Protein AF-A0A2X1ICS5-F1 (afdb_monomer_lite)

Sequence (88 aa):
MSQLKKLFPNVKFVGIDIGQDKTQWRKQISNTDWTDQYHSINFIDLSQKFLINNINKSVIIDKNGRIISAFEDIFSPNLEKILLSKES

Organism: Capnocytophaga ochracea (NCBI:txid1018)

Secondary structure (DSSP, 8-state):
-HHHHHH-TTS---EEE--S-HHHHHHHHTTSS---EEE-S-HHHHHHHTT-SSTTEEEEE-TTS-EEEEEEETTSHHHHHHHHTT--

Radius of gyration: 13.86 Å; chains: 1; bounding box: 34×22×33 Å

Foldseek 3Di:
DVVVCVVQVVDDDAAEALDPDPPVVCVVCVVDPDPRYYYDPDNVVVCVVLVPPDDQWDFDADPVRHTPDRGDGVPDPVVVVSSVVRVD

InterPro domains:
  IPR012336 Thioredoxin-like fold [PF13905] (3-67)

Structure (mmCIF, N/CA/C/O backbone):
data_AF-A0A2X1ICS5-F1
#
_entry.id   AF-A0A2X1ICS5-F1
#
loop_
_atom_site.group_PDB
_atom_site.id
_atom_site.type_symbol
_atom_site.label_atom_id
_atom_site.label_alt_id
_atom_site.label_comp_id
_atom_site.label_asym_id
_atom_site.label_entity_id
_atom_site.label_seq_id
_atom_site.pdbx_PDB_ins_code
_atom_site.Cartn_x
_atom_site.Cartn_y
_atom_site.Cartn_z
_atom_site.occupancy
_atom_site.B_iso_or_equiv
_atom_site.auth_seq_id
_atom_site.auth_comp_id
_atom_site.auth_asym_id
_atom_site.auth_atom_id
_atom_site.pdbx_PDB_model_num
ATOM 1 N N . MET A 1 1 ? 3.708 2.225 7.093 1.00 64.19 1 MET A N 1
ATOM 2 C CA . MET A 1 1 ? 2.740 1.133 6.836 1.00 64.19 1 MET A CA 1
ATOM 3 C C . MET A 1 1 ? 2.876 -0.057 7.815 1.00 64.19 1 MET A C 1
ATOM 5 O O . MET A 1 1 ? 1.868 -0.679 8.118 1.00 64.19 1 MET A O 1
ATOM 9 N N . SER A 1 2 ? 4.033 -0.301 8.459 1.00 74.44 2 SER A N 1
ATOM 10 C CA . SER A 1 2 ? 4.117 -1.203 9.636 1.00 74.44 2 SER A CA 1
ATOM 11 C C . SER A 1 2 ? 3.220 -0.767 10.808 1.00 74.44 2 SER A C 1
ATOM 13 O O . SER A 1 2 ? 2.653 -1.610 11.493 1.00 74.44 2 SER A O 1
ATOM 15 N N . GLN A 1 3 ? 3.047 0.542 11.009 1.00 82.06 3 GLN A N 1
ATOM 16 C CA . GLN A 1 3 ? 2.131 1.109 12.005 1.00 82.06 3 GLN A CA 1
ATOM 17 C C . GLN A 1 3 ? 0.651 0.855 11.671 1.00 82.06 3 GLN A C 1
ATOM 19 O O . GLN A 1 3 ? -0.081 0.389 12.535 1.00 82.06 3 GLN A O 1
ATOM 24 N N . LEU A 1 4 ? 0.225 1.070 10.419 1.00 82.50 4 LEU A N 1
ATOM 25 C CA . LEU A 1 4 ? -1.162 0.830 9.987 1.00 82.50 4 LEU A CA 1
ATOM 26 C C . LEU A 1 4 ? -1.586 -0.632 10.178 1.00 82.50 4 LEU A C 1
ATOM 28 O O . LEU A 1 4 ? -2.672 -0.885 10.677 1.00 82.50 4 LEU A O 1
ATOM 32 N N . LYS A 1 5 ? -0.705 -1.597 9.888 1.00 82.50 5 LYS A N 1
ATOM 33 C CA . LYS A 1 5 ? -0.976 -3.021 10.157 1.00 82.50 5 LYS A CA 1
ATOM 34 C C . LYS A 1 5 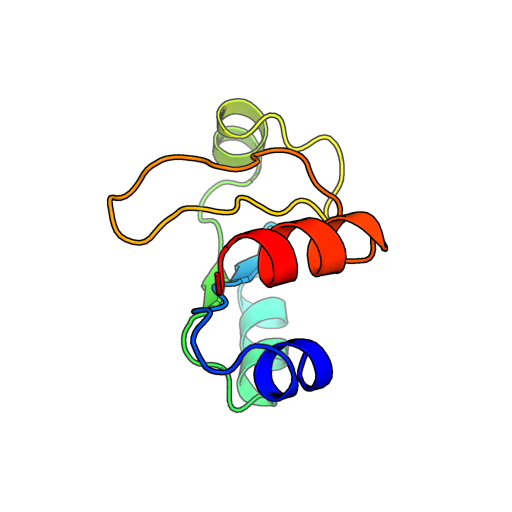? -1.187 -3.331 11.641 1.00 82.50 5 LYS A C 1
ATOM 36 O O . LYS A 1 5 ? -1.968 -4.213 11.968 1.00 82.50 5 LYS A O 1
ATOM 41 N N . LYS A 1 6 ? -0.480 -2.629 12.535 1.00 86.56 6 LYS A N 1
ATOM 42 C CA . LYS A 1 6 ? -0.658 -2.789 13.988 1.00 86.56 6 LYS A CA 1
ATOM 43 C C . LYS A 1 6 ? -1.978 -2.186 14.464 1.00 86.56 6 LYS A C 1
ATOM 45 O O . LYS A 1 6 ? -2.599 -2.753 15.351 1.00 86.56 6 LYS A O 1
ATOM 50 N N . LEU A 1 7 ? -2.373 -1.049 13.891 1.00 88.12 7 LEU A N 1
ATOM 51 C CA . LEU A 1 7 ? -3.619 -0.360 14.232 1.00 88.12 7 LEU A CA 1
ATOM 52 C C . LEU A 1 7 ? -4.852 -1.066 13.657 1.00 88.12 7 LEU A C 1
ATOM 54 O O . LEU A 1 7 ? -5.891 -1.073 14.299 1.00 88.12 7 LEU A O 1
ATOM 58 N N . PHE A 1 8 ? -4.716 -1.688 12.485 1.00 89.75 8 PHE A N 1
ATOM 59 C CA . PHE A 1 8 ? -5.809 -2.321 11.750 1.00 89.75 8 PHE A CA 1
ATOM 60 C C . PHE A 1 8 ? -5.454 -3.772 11.383 1.00 89.75 8 PHE A C 1
ATOM 62 O O . PHE A 1 8 ? -5.232 -4.079 10.207 1.00 89.75 8 PHE A O 1
ATOM 69 N N . PRO A 1 9 ? -5.373 -4.692 12.363 1.00 89.31 9 PRO A N 1
ATOM 70 C CA . PRO A 1 9 ? -4.947 -6.074 12.124 1.00 89.31 9 PRO A CA 1
ATOM 71 C C . PRO A 1 9 ? -5.921 -6.866 11.237 1.00 89.31 9 PRO A C 1
ATOM 73 O O . PRO A 1 9 ? -5.519 -7.837 10.600 1.00 89.31 9 PRO A O 1
ATOM 76 N N . ASN A 1 10 ? -7.186 -6.438 11.160 1.00 89.19 10 ASN A N 1
ATOM 77 C CA . ASN A 1 10 ? -8.217 -7.056 10.323 1.00 89.19 10 ASN A CA 1
ATOM 78 C C . ASN A 1 10 ? -8.192 -6.563 8.867 1.00 89.19 10 ASN A C 1
ATOM 80 O O . ASN A 1 10 ? -8.912 -7.089 8.018 1.00 89.19 10 ASN A O 1
ATOM 84 N N . VAL A 1 11 ? -7.380 -5.547 8.566 1.00 89.69 11 VAL A N 1
ATOM 85 C CA . VAL A 1 11 ? -7.262 -4.981 7.224 1.00 89.69 11 VAL A CA 1
ATOM 86 C C . VAL A 1 11 ? -6.112 -5.660 6.493 1.00 89.69 11 VAL A C 1
ATOM 88 O O . VAL A 1 11 ? -4.954 -5.622 6.914 1.00 89.69 11 VAL A O 1
ATOM 91 N N . LYS A 1 12 ? -6.421 -6.254 5.339 1.00 91.06 12 LYS A N 1
ATOM 92 C CA . LYS A 1 12 ? -5.398 -6.765 4.430 1.00 91.06 12 LYS A CA 1
ATOM 93 C C . LYS A 1 12 ? -4.816 -5.612 3.611 1.00 91.06 12 LYS A C 1
ATOM 95 O O . LYS A 1 12 ? -5.497 -5.039 2.766 1.00 91.06 12 LYS A O 1
ATOM 100 N N . PHE A 1 13 ? -3.536 -5.319 3.816 1.00 90.56 13 PHE A N 1
ATOM 101 C CA . PHE A 1 13 ? -2.806 -4.331 3.020 1.00 90.56 13 PHE A CA 1
ATOM 102 C C . PHE A 1 13 ? -2.095 -5.005 1.848 1.00 90.56 13 PHE A C 1
ATOM 104 O O . PHE A 1 13 ? -1.215 -5.840 2.061 1.00 90.56 13 PHE A O 1
ATOM 111 N N . VAL A 1 14 ? -2.451 -4.597 0.630 1.00 91.94 14 VAL A N 1
ATOM 112 C CA . VAL A 1 14 ? -1.824 -5.040 -0.619 1.00 91.94 14 VAL A CA 1
ATOM 113 C C . VAL A 1 14 ? -1.105 -3.856 -1.255 1.00 91.94 14 VAL A C 1
ATOM 115 O O . VAL A 1 14 ? -1.712 -2.806 -1.450 1.00 91.94 14 VAL A O 1
ATOM 118 N N . GLY A 1 15 ? 0.182 -4.010 -1.565 1.00 91.31 15 GLY A N 1
ATOM 119 C CA . GLY A 1 15 ? 0.938 -2.991 -2.291 1.00 91.31 15 GLY A CA 1
ATOM 120 C C . GLY A 1 15 ? 0.973 -3.267 -3.789 1.00 91.31 15 GLY A C 1
ATOM 121 O O . GLY A 1 15 ? 1.108 -4.415 -4.215 1.00 91.31 15 GLY A O 1
ATOM 122 N N . ILE A 1 16 ? 0.856 -2.203 -4.579 1.00 90.69 16 ILE A N 1
ATOM 123 C CA . ILE A 1 16 ? 0.999 -2.239 -6.032 1.00 90.69 16 ILE A CA 1
ATOM 124 C C . ILE A 1 16 ? 2.091 -1.242 -6.394 1.00 90.69 16 ILE A C 1
ATOM 126 O O . ILE A 1 16 ? 1.894 -0.033 -6.300 1.00 90.69 16 ILE A O 1
ATOM 130 N N . ASP A 1 17 ? 3.248 -1.758 -6.785 1.00 90.94 17 ASP A N 1
ATOM 131 C CA . ASP A 1 17 ? 4.315 -0.952 -7.345 1.00 90.94 17 ASP A CA 1
ATOM 132 C C . ASP A 1 17 ? 4.034 -0.646 -8.816 1.00 90.94 17 ASP A C 1
ATOM 134 O O . ASP A 1 17 ? 3.627 -1.507 -9.601 1.00 90.94 17 ASP A O 1
ATOM 138 N N . ILE A 1 18 ? 4.264 0.610 -9.170 1.00 88.50 18 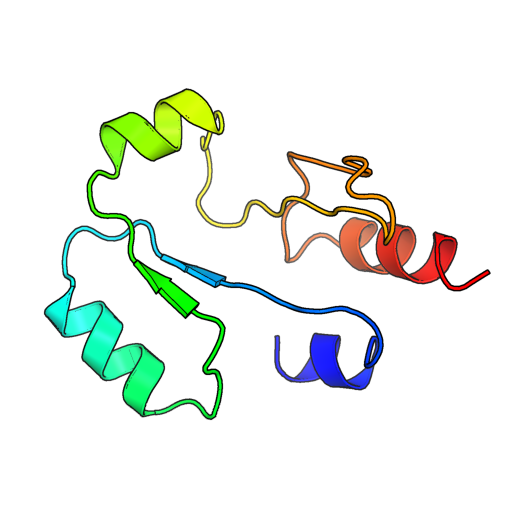ILE A N 1
ATOM 139 C CA . ILE A 1 18 ? 4.014 1.176 -10.495 1.00 88.50 18 ILE A CA 1
ATOM 140 C C . ILE A 1 18 ? 5.305 1.650 -11.171 1.00 88.50 18 ILE A C 1
ATOM 142 O O . ILE A 1 18 ? 5.250 2.278 -12.229 1.00 88.50 18 ILE A O 1
ATOM 146 N N . GLY A 1 19 ? 6.462 1.370 -10.561 1.00 87.25 19 GLY A N 1
ATOM 147 C CA . GLY A 1 19 ? 7.768 1.644 -11.141 1.00 87.25 19 GLY A CA 1
ATOM 148 C C . GLY A 1 19 ? 8.032 0.825 -12.407 1.00 87.25 19 GLY A C 1
ATOM 149 O O . GLY A 1 19 ? 7.372 -0.170 -12.683 1.00 87.25 19 GLY A O 1
ATOM 150 N N . GLN A 1 20 ? 9.026 1.249 -13.187 1.00 85.75 20 GLN A N 1
ATOM 151 C CA . GLN A 1 20 ? 9.455 0.540 -14.403 1.00 85.75 20 GLN A CA 1
ATOM 152 C C . GLN A 1 20 ? 10.549 -0.504 -14.117 1.00 85.75 20 GLN A C 1
ATOM 154 O O . GLN A 1 20 ? 10.764 -1.421 -14.906 1.00 85.75 20 GLN A O 1
ATOM 159 N N . ASP A 1 21 ? 11.266 -0.368 -12.995 1.00 91.19 21 ASP A N 1
ATOM 160 C CA . ASP A 1 21 ? 12.395 -1.233 -12.654 1.00 91.19 21 ASP A CA 1
ATOM 161 C C . ASP A 1 21 ? 11.981 -2.345 -11.681 1.00 91.19 21 ASP A C 1
ATOM 163 O O . ASP A 1 21 ? 12.051 -2.224 -10.454 1.00 91.19 21 ASP A O 1
ATOM 167 N N . LYS A 1 22 ? 11.611 -3.490 -12.257 1.00 91.19 22 LYS A N 1
ATOM 168 C CA . LYS A 1 22 ? 11.301 -4.716 -11.513 1.00 91.19 22 LYS A CA 1
ATOM 169 C C . LYS A 1 22 ? 12.460 -5.203 -10.640 1.00 91.19 22 LYS A C 1
ATOM 171 O O . LYS A 1 22 ? 12.223 -5.828 -9.605 1.00 91.19 22 LYS A O 1
ATOM 176 N N . THR A 1 23 ? 13.708 -4.991 -11.056 1.00 93.19 23 THR A N 1
ATOM 177 C CA . THR A 1 23 ? 14.886 -5.454 -10.309 1.00 93.19 23 THR A CA 1
ATOM 178 C C . THR A 1 23 ? 15.080 -4.610 -9.060 1.00 93.19 23 THR A C 1
ATOM 180 O O . THR A 1 23 ? 15.307 -5.157 -7.979 1.00 93.19 23 THR A O 1
ATOM 183 N N . GLN A 1 24 ? 14.944 -3.291 -9.191 1.00 92.31 24 GLN A N 1
ATOM 184 C CA . GLN A 1 24 ? 14.953 -2.368 -8.063 1.00 92.31 24 GLN A CA 1
ATOM 185 C C . GLN A 1 24 ? 13.809 -2.677 -7.094 1.00 92.31 24 GLN A C 1
ATOM 187 O O . GLN A 1 24 ? 14.064 -2.844 -5.902 1.00 92.31 24 GLN A O 1
ATOM 192 N N . TRP A 1 25 ? 12.583 -2.841 -7.598 1.00 92.44 25 TRP A N 1
ATOM 193 C CA . TRP A 1 25 ? 11.433 -3.215 -6.774 1.00 92.44 25 TRP A CA 1
ATOM 194 C C . TRP A 1 25 ? 11.676 -4.524 -6.011 1.00 92.44 25 TRP A C 1
ATOM 196 O O . TRP A 1 25 ? 11.493 -4.579 -4.795 1.00 92.44 25 TRP A O 1
ATOM 206 N N . ARG A 1 26 ? 12.188 -5.566 -6.685 1.00 91.50 26 ARG A N 1
ATOM 207 C CA . ARG A 1 26 ? 12.523 -6.849 -6.042 1.00 91.50 26 ARG A CA 1
ATOM 208 C C . ARG A 1 26 ? 13.518 -6.698 -4.893 1.00 91.50 26 ARG A C 1
ATOM 210 O O . ARG A 1 26 ? 13.324 -7.320 -3.854 1.00 91.50 26 ARG A O 1
ATOM 217 N N . LYS A 1 27 ? 14.558 -5.875 -5.065 1.00 92.44 27 LYS A N 1
ATOM 218 C CA . LYS A 1 27 ? 15.537 -5.586 -4.002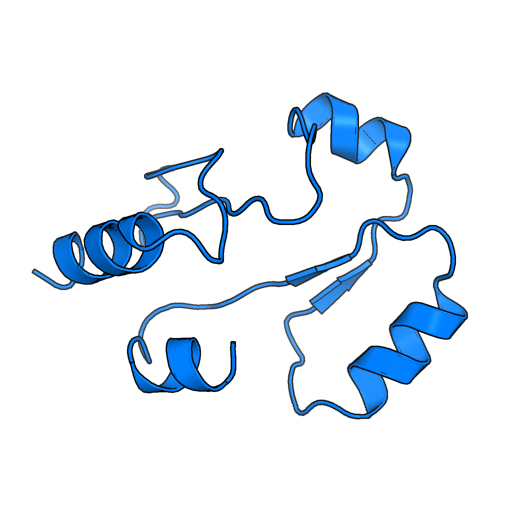 1.00 92.44 27 LYS A CA 1
ATOM 219 C C . LYS A 1 27 ? 14.918 -4.826 -2.828 1.00 92.44 27 LYS A C 1
ATOM 221 O O . LYS A 1 27 ? 15.353 -4.998 -1.696 1.00 92.44 27 LYS A O 1
ATOM 226 N N . GLN A 1 28 ? 13.938 -3.962 -3.085 1.00 88.94 28 GLN A N 1
ATOM 227 C CA . GLN A 1 28 ? 13.251 -3.223 -2.026 1.00 88.94 28 GLN A CA 1
ATOM 228 C C . GLN A 1 28 ? 12.366 -4.151 -1.195 1.00 88.94 28 GLN A C 1
ATOM 230 O O . GLN A 1 28 ? 12.474 -4.151 0.030 1.00 88.94 28 GLN A O 1
ATOM 235 N N . ILE A 1 29 ? 11.540 -4.979 -1.842 1.00 90.19 29 ILE A N 1
ATOM 236 C CA . ILE A 1 29 ? 10.614 -5.868 -1.126 1.00 90.19 29 ILE A CA 1
ATOM 237 C C . ILE A 1 29 ? 11.323 -7.036 -0.436 1.00 90.19 29 ILE A C 1
ATOM 239 O O . ILE A 1 29 ? 10.821 -7.514 0.576 1.00 90.19 29 ILE A O 1
ATOM 243 N N . SER A 1 30 ? 12.491 -7.477 -0.925 1.00 89.06 30 SER A N 1
ATOM 244 C CA . SER A 1 30 ? 13.252 -8.569 -0.296 1.00 89.06 30 SER A CA 1
ATOM 245 C C . SER A 1 30 ? 13.730 -8.233 1.114 1.00 89.06 30 SER A C 1
ATOM 247 O O . SER A 1 30 ? 14.046 -9.133 1.882 1.00 89.06 30 SER A O 1
ATOM 249 N N . ASN A 1 31 ? 13.778 -6.944 1.455 1.00 85.81 31 ASN A N 1
ATOM 250 C CA . ASN A 1 31 ? 14.151 -6.458 2.780 1.00 85.81 31 ASN A CA 1
ATOM 251 C C . ASN A 1 31 ? 12.926 -6.239 3.684 1.00 85.81 31 ASN A C 1
ATOM 253 O O . ASN A 1 31 ? 13.026 -5.564 4.707 1.00 85.81 31 ASN A O 1
ATOM 257 N N . THR A 1 32 ? 11.755 -6.745 3.289 1.00 81.25 32 THR A N 1
ATOM 258 C CA . THR A 1 32 ? 10.498 -6.567 4.017 1.00 81.25 32 THR A CA 1
ATOM 259 C C . THR A 1 32 ? 9.812 -7.909 4.231 1.00 81.25 32 THR A C 1
ATOM 261 O O . THR A 1 32 ? 9.788 -8.745 3.333 1.00 81.25 32 THR A O 1
ATOM 264 N N . ASP A 1 33 ? 9.147 -8.083 5.371 1.00 80.38 33 ASP A N 1
ATOM 265 C CA . ASP A 1 33 ? 8.319 -9.271 5.641 1.00 80.38 33 ASP A CA 1
ATOM 266 C C . ASP A 1 33 ? 6.965 -9.230 4.899 1.00 80.38 33 ASP A C 1
ATOM 268 O O . ASP A 1 33 ? 5.984 -9.851 5.311 1.00 80.38 33 ASP A O 1
ATOM 272 N N . TRP A 1 34 ? 6.834 -8.402 3.857 1.00 77.44 34 TRP A N 1
ATOM 273 C CA . TRP A 1 34 ? 5.560 -8.149 3.188 1.00 77.44 34 TRP A CA 1
ATOM 274 C C . TRP A 1 34 ? 5.455 -8.938 1.898 1.00 77.44 34 TRP A C 1
ATOM 276 O O . TRP A 1 34 ? 6.066 -8.610 0.887 1.00 77.44 34 TRP A O 1
ATOM 286 N N . THR A 1 35 ? 4.607 -9.956 1.941 1.00 76.94 35 THR A N 1
ATOM 287 C CA . THR A 1 35 ? 4.392 -10.888 0.834 1.00 76.94 35 THR A CA 1
ATOM 288 C C . THR A 1 35 ? 3.278 -10.449 -0.118 1.00 76.94 35 THR A C 1
ATOM 290 O O . THR A 1 35 ? 3.334 -10.768 -1.301 1.00 76.94 35 THR A O 1
ATOM 293 N N . ASP A 1 36 ? 2.296 -9.669 0.350 1.00 89.50 36 ASP A N 1
ATOM 294 C CA . ASP A 1 36 ? 1.206 -9.125 -0.475 1.00 89.50 36 ASP A CA 1
ATOM 295 C C . ASP A 1 36 ? 1.643 -7.851 -1.230 1.00 89.50 36 ASP A C 1
ATOM 297 O O . ASP A 1 36 ? 1.145 -6.746 -0.994 1.00 89.50 36 ASP A O 1
ATOM 301 N N . GLN A 1 37 ? 2.625 -8.002 -2.119 1.00 91.44 37 GLN A N 1
ATOM 302 C CA . GLN A 1 37 ? 3.178 -6.939 -2.960 1.00 91.44 37 GLN A CA 1
ATOM 303 C C . GLN A 1 37 ? 3.204 -7.389 -4.421 1.00 91.44 37 GLN A C 1
ATOM 305 O O . GLN A 1 37 ? 3.712 -8.463 -4.743 1.00 91.44 37 GLN A O 1
ATOM 310 N N . TYR A 1 38 ? 2.706 -6.541 -5.316 1.00 92.38 38 TYR A N 1
ATOM 311 C CA . TYR A 1 38 ? 2.649 -6.800 -6.751 1.00 92.38 38 TYR A CA 1
ATOM 312 C C . TYR A 1 38 ? 3.355 -5.682 -7.508 1.00 92.38 38 TYR A C 1
ATOM 314 O O . TYR A 1 38 ? 3.291 -4.526 -7.108 1.00 92.38 38 TYR A O 1
ATOM 322 N N . HIS A 1 39 ? 4.006 -6.023 -8.613 1.00 92.75 39 HIS A N 1
ATOM 323 C CA . HIS A 1 39 ? 4.624 -5.058 -9.518 1.00 92.75 39 HIS A CA 1
ATOM 324 C C . HIS A 1 39 ? 3.842 -5.017 -10.820 1.00 92.75 39 HIS A C 1
ATOM 326 O O . HIS A 1 39 ? 3.549 -6.070 -11.398 1.00 92.75 39 HIS A O 1
ATOM 332 N N . SER A 1 40 ? 3.503 -3.815 -11.273 1.00 91.62 40 SER A N 1
ATOM 333 C CA . SER A 1 40 ? 2.809 -3.626 -12.538 1.00 91.62 40 SER A CA 1
ATOM 334 C C . SER A 1 40 ? 3.652 -4.132 -13.706 1.00 91.62 40 SER A C 1
ATOM 336 O O . SER A 1 40 ? 4.843 -3.857 -13.804 1.00 91.62 40 SER A O 1
ATOM 338 N N . ILE A 1 41 ? 3.019 -4.851 -14.632 1.00 89.94 41 ILE A N 1
ATOM 339 C CA . ILE A 1 41 ? 3.647 -5.228 -15.907 1.00 89.94 41 ILE A CA 1
ATOM 340 C C . ILE A 1 41 ? 3.611 -4.086 -16.932 1.00 89.94 41 ILE A C 1
ATOM 342 O O . ILE A 1 41 ? 4.373 -4.100 -17.893 1.00 89.94 41 ILE A O 1
ATOM 346 N N . ASN A 1 42 ? 2.695 -3.127 -16.756 1.00 88.38 42 ASN A N 1
ATOM 347 C CA . ASN A 1 42 ? 2.488 -1.999 -17.656 1.00 88.38 42 ASN A CA 1
ATOM 348 C C . ASN A 1 42 ? 1.921 -0.810 -16.872 1.00 88.38 42 ASN A C 1
ATOM 350 O O . ASN A 1 42 ? 0.730 -0.744 -16.562 1.00 88.38 42 ASN A O 1
ATOM 354 N N . PHE A 1 43 ? 2.790 0.147 -16.558 1.00 85.12 43 PHE A N 1
ATOM 355 C CA . PHE A 1 43 ? 2.415 1.367 -15.851 1.00 85.12 43 PHE A CA 1
ATOM 356 C C . PHE A 1 43 ? 1.343 2.185 -16.581 1.00 85.12 43 PHE A C 1
ATOM 358 O O . PHE A 1 43 ? 0.407 2.668 -15.948 1.00 85.12 43 PHE A O 1
ATOM 365 N N . ILE A 1 44 ? 1.470 2.357 -17.899 1.00 86.25 44 ILE A N 1
ATOM 366 C CA . ILE A 1 44 ? 0.573 3.220 -18.680 1.00 86.25 44 ILE A CA 1
ATOM 367 C C . ILE A 1 44 ? -0.845 2.647 -18.655 1.00 86.25 44 ILE A C 1
ATOM 369 O O . ILE A 1 44 ? -1.790 3.359 -18.330 1.00 86.25 44 ILE A O 1
ATOM 373 N N . ASP A 1 45 ? -0.984 1.348 -18.914 1.00 88.75 45 ASP A N 1
ATOM 374 C CA . ASP A 1 45 ? -2.282 0.669 -18.874 1.00 88.75 45 ASP A CA 1
ATOM 375 C C . ASP A 1 45 ? -2.916 0.735 -17.474 1.00 88.75 45 ASP A C 1
ATOM 377 O O . ASP A 1 45 ? -4.085 1.098 -17.322 1.00 88.75 45 ASP A O 1
ATOM 381 N N . LEU A 1 46 ? -2.130 0.450 -16.430 1.00 87.62 46 LEU A N 1
ATOM 382 C CA . LEU A 1 46 ? -2.622 0.464 -15.055 1.00 87.62 46 LEU A CA 1
ATOM 383 C C . LEU A 1 46 ? -3.020 1.877 -14.601 1.00 87.62 46 LEU A C 1
ATOM 385 O O . LEU A 1 46 ? -4.087 2.057 -14.017 1.00 87.62 46 LEU A O 1
ATOM 389 N N . SER A 1 47 ? -2.188 2.881 -14.884 1.00 84.31 47 SER A N 1
ATOM 390 C CA . SER A 1 47 ? -2.447 4.272 -14.494 1.00 84.31 47 SER A CA 1
ATOM 391 C C . SER A 1 47 ? -3.699 4.837 -15.157 1.00 84.31 47 SER A C 1
ATOM 393 O O . SER A 1 47 ? -4.458 5.539 -14.493 1.00 84.31 47 SER A O 1
ATOM 395 N N . GLN A 1 48 ? -3.969 4.479 -16.415 1.00 87.12 48 GLN A N 1
ATOM 396 C CA . GLN A 1 48 ? -5.198 4.863 -17.110 1.00 87.12 48 GLN A CA 1
ATOM 397 C C . GLN A 1 48 ? -6.432 4.182 -16.509 1.00 87.12 48 GLN A C 1
ATOM 399 O O . GLN A 1 48 ? -7.421 4.856 -16.225 1.00 87.12 48 GLN A O 1
ATOM 404 N N . LYS A 1 49 ? -6.369 2.869 -16.250 1.00 86.56 49 LYS A N 1
ATOM 405 C CA . LYS A 1 49 ? -7.486 2.102 -15.667 1.00 86.56 49 LYS A CA 1
ATOM 406 C C . LYS A 1 49 ? -7.859 2.558 -14.257 1.00 86.56 49 LYS A C 1
ATOM 408 O O . LYS A 1 49 ? -9.035 2.558 -13.910 1.00 86.56 49 LYS A O 1
ATOM 413 N N . PHE A 1 50 ? -6.869 2.948 -13.459 1.00 80.69 50 PHE A N 1
ATOM 414 C CA . PHE A 1 50 ? -7.059 3.372 -12.069 1.00 80.69 50 PHE A CA 1
ATOM 415 C C . PHE A 1 50 ? -7.048 4.897 -11.881 1.00 80.69 50 PHE A C 1
ATOM 417 O O . PHE A 1 50 ? -7.117 5.366 -10.746 1.00 80.69 50 PHE A O 1
ATOM 424 N N . LEU A 1 51 ? -6.957 5.681 -12.964 1.00 82.06 51 LEU A N 1
ATOM 425 C CA . LEU A 1 51 ? -6.846 7.148 -12.928 1.00 82.06 51 LEU A CA 1
ATOM 426 C C . LEU A 1 51 ? -5.763 7.630 -11.937 1.00 82.06 51 LEU A C 1
ATOM 428 O O . LEU A 1 51 ? -5.949 8.572 -11.159 1.00 82.06 51 LEU A O 1
ATOM 432 N N . ILE A 1 52 ? -4.616 6.945 -11.942 1.00 78.25 52 ILE A N 1
ATOM 433 C CA . ILE A 1 52 ? -3.499 7.200 -11.029 1.00 78.25 52 ILE A CA 1
ATOM 434 C C . ILE A 1 52 ? -2.785 8.475 -11.484 1.00 78.25 52 ILE A C 1
ATOM 436 O O . ILE A 1 52 ? -1.893 8.440 -12.325 1.00 78.25 52 ILE A O 1
ATOM 440 N N . ASN A 1 53 ? -3.184 9.613 -10.913 1.00 76.00 53 ASN A N 1
ATOM 441 C CA . ASN A 1 53 ? -2.501 10.899 -11.093 1.00 76.00 53 ASN A CA 1
ATOM 442 C C . ASN A 1 53 ? -1.454 11.205 -10.001 1.00 76.00 53 ASN A C 1
ATOM 444 O O . ASN A 1 53 ? -0.718 12.180 -10.119 1.00 76.00 53 ASN A O 1
ATOM 448 N N . ASN A 1 54 ? -1.381 10.389 -8.943 1.00 75.94 54 ASN A N 1
ATOM 449 C CA . ASN A 1 54 ? -0.357 10.450 -7.900 1.00 75.94 54 ASN A CA 1
ATOM 450 C C . ASN A 1 54 ? -0.036 9.029 -7.397 1.00 75.94 54 ASN A C 1
ATOM 452 O O . ASN A 1 54 ? -0.857 8.125 -7.510 1.00 75.94 54 ASN A O 1
ATOM 456 N N . ILE A 1 55 ? 1.174 8.816 -6.879 1.00 78.44 55 ILE A N 1
ATOM 457 C CA . ILE A 1 55 ? 1.685 7.467 -6.565 1.00 78.44 55 ILE A CA 1
ATOM 458 C C . ILE A 1 55 ? 1.190 6.907 -5.220 1.00 78.44 55 ILE A C 1
ATOM 460 O O . ILE A 1 55 ? 1.345 5.722 -4.953 1.00 78.44 55 ILE A O 1
ATOM 464 N N . ASN A 1 56 ? 0.569 7.745 -4.386 1.00 86.31 56 ASN A N 1
ATOM 465 C CA . ASN A 1 56 ? 0.159 7.406 -3.020 1.00 86.31 56 ASN A CA 1
ATOM 466 C C . ASN A 1 56 ? -1.327 7.028 -2.907 1.00 86.31 56 ASN A C 1
ATOM 468 O O . ASN A 1 56 ? -1.897 7.107 -1.820 1.00 86.31 56 ASN A O 1
ATOM 472 N N . LYS A 1 57 ? -1.985 6.649 -4.010 1.00 87.69 57 LYS A N 1
ATOM 473 C CA . LYS A 1 57 ? -3.407 6.276 -3.980 1.00 87.69 57 LYS A CA 1
ATOM 474 C C . LYS A 1 57 ? -3.641 4.946 -3.289 1.00 87.69 57 LYS A C 1
ATOM 476 O O . LYS A 1 57 ? -2.858 4.008 -3.406 1.00 87.69 57 LYS A O 1
ATOM 481 N N . SER A 1 58 ? -4.800 4.857 -2.657 1.00 90.00 58 SER A N 1
ATOM 482 C CA 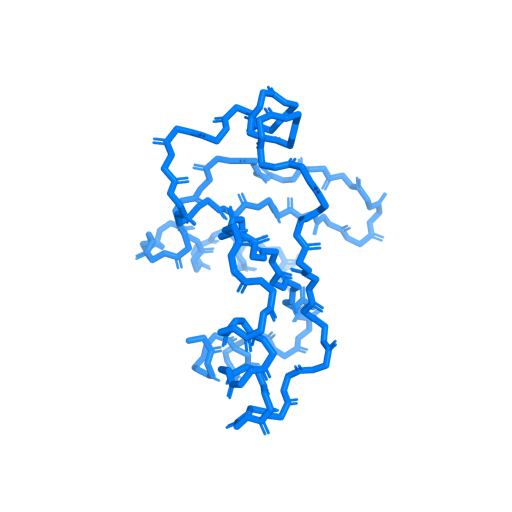. SER A 1 58 ? -5.343 3.644 -2.077 1.00 90.00 58 SER A CA 1
ATOM 483 C C . SER A 1 58 ? -6.747 3.372 -2.609 1.00 90.00 58 SER A C 1
ATOM 485 O O . SER A 1 58 ? -7.550 4.283 -2.827 1.00 90.00 58 SER A O 1
ATOM 487 N N . VAL A 1 59 ? -7.031 2.085 -2.805 1.00 91.62 59 VAL A N 1
ATOM 488 C CA . VAL A 1 59 ? -8.381 1.569 -3.024 1.00 91.62 59 VAL A CA 1
ATOM 489 C C . VAL A 1 59 ? -8.740 0.742 -1.799 1.00 91.62 59 VAL A C 1
ATOM 491 O O . VAL A 1 59 ? -8.028 -0.194 -1.440 1.00 91.62 59 VAL A O 1
ATOM 494 N N . ILE A 1 60 ? -9.835 1.106 -1.148 1.00 92.19 60 ILE A N 1
ATOM 495 C CA . ILE A 1 60 ? -10.338 0.477 0.067 1.00 92.19 60 ILE A CA 1
ATOM 496 C C . ILE A 1 60 ? -11.604 -0.278 -0.307 1.00 92.19 60 ILE A C 1
ATOM 498 O O . ILE A 1 60 ? -12.554 0.310 -0.831 1.00 92.19 60 ILE A O 1
ATOM 502 N N . ILE A 1 61 ? -11.617 -1.575 -0.022 1.00 93.06 61 ILE A N 1
ATOM 503 C CA . ILE A 1 61 ? -12.742 -2.469 -0.289 1.00 93.06 61 ILE A CA 1
ATOM 504 C C . ILE A 1 61 ? -13.258 -3.082 1.012 1.00 93.06 61 ILE A C 1
ATOM 506 O O . ILE A 1 61 ? -12.479 -3.344 1.928 1.00 93.06 61 ILE A O 1
ATOM 510 N N . ASP A 1 62 ? -14.569 -3.302 1.105 1.00 91.94 62 ASP A N 1
ATOM 511 C CA . ASP A 1 62 ? -15.168 -4.038 2.218 1.00 91.94 62 ASP A CA 1
ATOM 512 C C . ASP A 1 62 ? -15.037 -5.562 2.028 1.00 91.94 62 ASP A C 1
ATOM 514 O O . ASP A 1 62 ? -14.647 -6.060 0.968 1.00 91.94 62 ASP A O 1
ATOM 518 N N . LYS A 1 63 ? -15.414 -6.329 3.057 1.00 90.88 63 LYS A N 1
ATOM 519 C CA . LYS A 1 63 ? -15.398 -7.804 3.032 1.00 90.88 63 LYS A CA 1
ATOM 520 C C . LYS A 1 63 ? -16.291 -8.444 1.956 1.00 90.88 63 LYS A C 1
ATOM 522 O O . LYS A 1 63 ? -16.144 -9.628 1.682 1.00 90.88 63 LYS A O 1
ATOM 527 N N . ASN A 1 64 ? -17.220 -7.686 1.372 1.00 92.62 64 ASN A N 1
ATOM 528 C CA . ASN A 1 64 ? -18.113 -8.134 0.303 1.00 92.62 64 ASN A CA 1
ATOM 529 C C . ASN A 1 64 ? -17.599 -7.717 -1.087 1.00 92.62 64 ASN A C 1
ATOM 531 O O . ASN A 1 64 ? -18.310 -7.890 -2.076 1.00 92.62 64 ASN A O 1
ATOM 535 N N . GLY A 1 65 ? -16.399 -7.131 -1.172 1.00 90.44 65 GLY A N 1
ATOM 536 C CA . GLY A 1 65 ? -15.811 -6.651 -2.420 1.00 90.44 65 GLY A CA 1
ATOM 537 C C . GLY A 1 65 ? -16.364 -5.307 -2.902 1.00 90.44 65 GLY A C 1
ATOM 538 O O . GLY A 1 65 ? -16.161 -4.951 -4.060 1.00 90.44 65 GLY A O 1
ATOM 539 N N . ARG A 1 66 ? -17.063 -4.542 -2.054 1.00 92.88 66 ARG A N 1
ATOM 540 C CA . ARG A 1 66 ? -17.551 -3.203 -2.416 1.00 92.88 66 ARG A CA 1
ATOM 541 C C . ARG A 1 66 ? -16.450 -2.173 -2.226 1.00 92.88 66 ARG A C 1
ATOM 543 O O . ARG A 1 66 ? -15.835 -2.121 -1.165 1.00 92.88 66 ARG A O 1
ATOM 550 N N . ILE A 1 67 ? -16.250 -1.310 -3.218 1.00 92.38 67 ILE A N 1
ATOM 551 C CA . ILE A 1 67 ? -15.326 -0.177 -3.111 1.00 92.38 67 ILE A CA 1
ATOM 552 C C . ILE A 1 67 ? -15.917 0.850 -2.139 1.00 92.38 67 ILE A C 1
ATOM 554 O O . ILE A 1 67 ? -16.965 1.433 -2.404 1.00 92.38 67 ILE A O 1
ATOM 558 N N . ILE A 1 68 ? -15.239 1.060 -1.011 1.00 92.62 68 ILE A N 1
ATOM 559 C CA . ILE A 1 68 ? -15.557 2.098 -0.022 1.00 92.62 68 ILE A CA 1
ATOM 560 C C . ILE A 1 68 ? -14.917 3.425 -0.440 1.00 92.62 68 ILE A C 1
ATOM 562 O O . ILE A 1 68 ? -15.524 4.481 -0.290 1.00 92.62 68 ILE A O 1
ATOM 566 N N . SER A 1 69 ? -13.690 3.367 -0.959 1.00 90.81 69 SER A N 1
ATOM 567 C CA . SER A 1 69 ? -12.969 4.525 -1.480 1.00 90.81 69 SER A CA 1
ATOM 568 C C . SER A 1 69 ? -11.956 4.099 -2.541 1.00 90.81 69 SER A C 1
ATOM 570 O O . SER A 1 69 ? -11.383 3.020 -2.432 1.00 90.81 69 SER A O 1
ATOM 572 N N . ALA A 1 70 ? -11.737 4.921 -3.569 1.00 85.50 70 ALA A N 1
ATOM 573 C CA . ALA A 1 70 ? -10.864 4.592 -4.705 1.00 85.50 70 ALA A CA 1
ATOM 574 C C . ALA A 1 70 ? -9.718 5.590 -4.947 1.00 85.50 70 ALA A C 1
ATOM 576 O O . ALA A 1 70 ? -8.854 5.333 -5.782 1.00 85.50 70 ALA A O 1
ATOM 577 N N . PHE A 1 71 ? -9.716 6.736 -4.258 1.00 85.56 71 PHE A N 1
ATOM 578 C CA . PHE A 1 71 ? -8.808 7.850 -4.565 1.00 85.56 71 PHE A CA 1
ATOM 579 C C . PHE A 1 71 ? -8.151 8.471 -3.331 1.00 85.56 71 PHE A C 1
ATOM 581 O O . PHE A 1 71 ? -7.556 9.543 -3.437 1.00 85.56 71 PHE A O 1
ATOM 588 N N . GLU A 1 72 ? -8.251 7.815 -2.176 1.00 89.50 72 GLU A N 1
ATOM 589 C CA . GLU A 1 72 ? -7.662 8.318 -0.935 1.00 89.50 72 GLU A CA 1
ATOM 590 C C . GLU A 1 72 ? -6.148 8.196 -0.960 1.00 89.50 72 GLU A C 1
ATOM 592 O O . GLU A 1 72 ? -5.603 7.167 -1.366 1.00 89.50 72 GLU A O 1
ATOM 597 N N . ASP A 1 73 ? -5.470 9.238 -0.495 1.00 88.69 73 ASP A N 1
ATOM 598 C CA . ASP A 1 73 ? -4.034 9.176 -0.259 1.00 88.69 73 ASP A CA 1
ATOM 599 C C . ASP A 1 73 ? -3.765 8.296 0.973 1.00 88.69 73 ASP A C 1
ATOM 601 O O . ASP A 1 73 ? -4.382 8.479 2.023 1.00 88.69 73 ASP A O 1
ATOM 605 N N . ILE A 1 74 ? -2.841 7.340 0.862 1.00 86.88 74 ILE A N 1
ATOM 606 C CA . ILE A 1 74 ? -2.479 6.412 1.943 1.00 86.88 74 ILE A CA 1
ATOM 607 C C . ILE A 1 74 ? -1.874 7.119 3.171 1.00 86.88 74 ILE A C 1
ATOM 609 O O . ILE A 1 74 ? -1.815 6.543 4.256 1.00 86.88 74 ILE A O 1
ATOM 613 N N . PHE A 1 75 ? -1.417 8.362 3.023 1.00 86.56 75 PHE A N 1
ATOM 614 C CA . PHE A 1 75 ? -0.909 9.191 4.116 1.00 86.56 75 PHE A CA 1
ATOM 615 C C . PHE A 1 75 ? -1.925 10.234 4.593 1.00 86.56 75 PHE A C 1
ATOM 617 O O . PHE A 1 75 ? -1.635 11.008 5.506 1.00 86.56 75 PHE A O 1
ATOM 624 N N . SER A 1 76 ? -3.119 10.268 3.997 1.00 88.12 76 SER A N 1
ATOM 625 C CA . SER A 1 76 ? -4.198 11.146 4.434 1.00 88.12 76 SER A CA 1
ATOM 626 C C . SER A 1 76 ? -4.693 10.732 5.823 1.00 88.12 76 SER A C 1
ATOM 628 O O . SER A 1 76 ? -5.007 9.558 6.032 1.00 88.12 76 SER A O 1
ATOM 630 N N . PRO A 1 77 ? -4.912 11.681 6.754 1.00 86.56 77 PRO A N 1
ATOM 631 C CA . PRO A 1 77 ? -5.634 11.40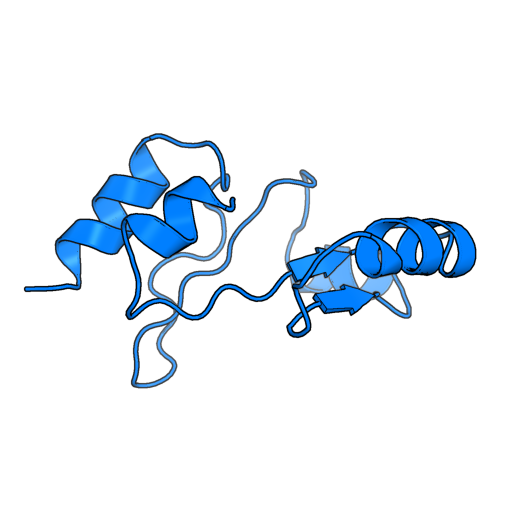9 7.999 1.00 86.56 77 PRO A CA 1
ATOM 632 C C . PRO A 1 77 ? -7.049 10.859 7.764 1.00 86.56 77 PRO A C 1
ATOM 634 O O . PRO A 1 77 ? -7.654 10.278 8.663 1.00 86.56 77 PRO A O 1
ATOM 637 N N . ASN A 1 78 ? -7.607 11.064 6.566 1.00 89.19 78 ASN A N 1
ATOM 638 C CA . ASN A 1 78 ? -8.909 10.526 6.201 1.00 89.19 78 ASN A CA 1
ATOM 639 C C . ASN A 1 78 ? -8.888 9.001 6.032 1.00 89.19 78 ASN A C 1
ATOM 641 O O . ASN A 1 78 ? -9.901 8.357 6.299 1.00 89.19 78 ASN A O 1
ATOM 645 N N . LEU A 1 79 ? -7.740 8.415 5.667 1.00 90.06 79 LEU A N 1
ATOM 646 C CA . LEU A 1 79 ? -7.589 6.967 5.538 1.00 90.06 79 LEU A CA 1
ATOM 647 C C . LEU A 1 79 ? -7.953 6.269 6.852 1.00 90.06 79 LEU A C 1
ATOM 649 O O . LEU A 1 79 ? -8.808 5.389 6.872 1.00 90.06 79 LEU A O 1
ATOM 653 N N . GLU A 1 80 ? -7.345 6.697 7.960 1.00 88.31 80 GLU A N 1
ATOM 654 C CA . GLU A 1 80 ? -7.589 6.099 9.275 1.00 88.31 80 GLU A CA 1
ATOM 655 C C . GLU A 1 80 ? -9.051 6.257 9.705 1.00 88.31 80 GLU A C 1
ATOM 657 O O . GLU A 1 80 ? -9.640 5.312 10.223 1.00 88.31 80 GLU A O 1
ATOM 662 N N . LYS A 1 81 ? -9.680 7.406 9.416 1.00 89.81 81 LYS A N 1
ATOM 663 C CA . LYS A 1 81 ? -11.111 7.622 9.690 1.00 89.81 81 LYS A CA 1
ATOM 664 C C . LYS A 1 81 ? -11.994 6.629 8.935 1.00 89.81 81 LYS A C 1
ATOM 666 O O . LYS A 1 81 ? -12.930 6.083 9.516 1.00 89.81 81 LYS A O 1
ATOM 671 N N . ILE A 1 82 ? -11.697 6.381 7.657 1.00 90.31 82 ILE A N 1
ATOM 672 C CA . ILE A 1 82 ? -12.439 5.412 6.844 1.00 90.31 82 ILE A CA 1
ATOM 673 C C . ILE A 1 82 ? -12.276 4.007 7.423 1.00 90.31 82 ILE A C 1
ATOM 675 O O . ILE A 1 82 ? -13.280 3.316 7.601 1.00 90.31 82 ILE A O 1
ATOM 679 N N . LEU A 1 83 ? -11.047 3.607 7.760 1.00 88.44 83 LEU A N 1
ATOM 680 C CA . LEU A 1 83 ? -10.768 2.285 8.326 1.00 88.44 83 LEU A CA 1
ATOM 681 C C . LEU A 1 83 ? -11.466 2.085 9.683 1.00 88.44 83 LEU A C 1
ATOM 683 O O . LEU A 1 83 ? -12.118 1.063 9.875 1.00 88.44 83 LEU A O 1
ATOM 687 N N . LEU A 1 84 ? -11.439 3.086 10.572 1.00 85.56 84 LEU A N 1
ATOM 688 C CA . LEU A 1 84 ? -12.127 3.047 11.871 1.00 85.56 84 LEU A CA 1
ATOM 689 C C . LEU A 1 84 ? -13.654 2.959 11.736 1.00 85.56 84 LEU A C 1
ATOM 691 O O . LEU A 1 84 ? -14.299 2.219 12.473 1.00 85.56 84 LEU A O 1
ATOM 695 N N . SER A 1 85 ? -14.249 3.667 10.770 1.00 78.00 85 SER A N 1
ATOM 696 C CA . SER A 1 85 ? -15.709 3.680 10.560 1.00 78.00 85 SER A CA 1
ATOM 697 C C . SER A 1 85 ? -16.309 2.341 10.099 1.00 78.00 85 SER A C 1
ATOM 699 O O . SER A 1 85 ? -17.530 2.222 9.990 1.00 78.00 85 SER A O 1
ATOM 701 N N . LYS A 1 86 ? -15.467 1.352 9.769 1.00 66.44 86 LYS A N 1
ATOM 702 C CA . LYS A 1 86 ? -15.871 0.042 9.229 1.00 66.44 86 LY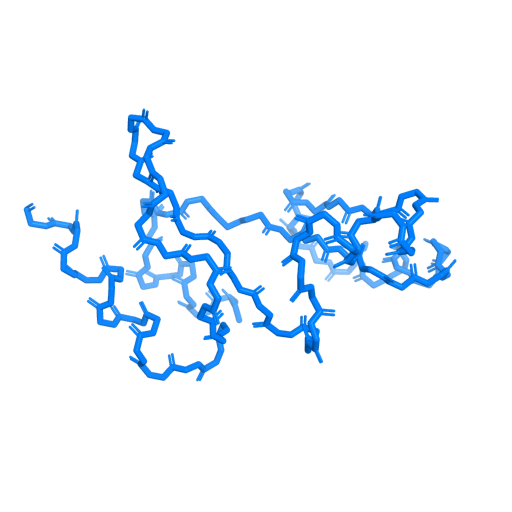S A CA 1
ATOM 703 C C . LYS A 1 86 ? -15.549 -1.135 10.148 1.00 66.44 86 LYS A C 1
ATOM 705 O O . LYS A 1 86 ? -15.926 -2.256 9.816 1.00 66.44 86 LYS A O 1
ATOM 710 N N . GLU A 1 87 ? -14.909 -0.887 11.290 1.00 55.88 87 GLU A N 1
ATOM 711 C CA . GLU A 1 87 ? -14.773 -1.876 12.370 1.00 55.88 87 GLU A CA 1
ATOM 712 C C . GLU A 1 87 ? -16.005 -1.919 13.300 1.00 55.88 87 GLU A C 1
ATOM 714 O O . GLU A 1 87 ? -16.038 -2.728 14.224 1.00 55.88 87 GLU A O 1
ATOM 719 N N . SER A 1 88 ? -17.016 -1.072 13.052 1.00 43.44 88 SER A N 1
ATOM 720 C CA . SER A 1 88 ? -18.291 -1.000 13.793 1.00 43.44 88 SER A CA 1
ATOM 721 C C . SER A 1 88 ? -19.400 -1.845 13.169 1.00 43.44 88 SER A C 1
ATOM 723 O O . SER A 1 88 ? -19.543 -1.802 11.924 1.00 43.44 88 SER A O 1
#

pLDDT: mean 86.27, std 7.98, range [43.44, 93.19]